Protein AF-A0A412YL16-F1 (afdb_monomer_lite)

Sequence (141 aa):
MNKHFYLKHEIMAFNDPRIQNMLRQEGGKAYGAYWYIMEKLSLLPDMEAELKYLKPFATRNFTYPYMMKIVTNFGLFTVTDSCFSPVQLNTKCVAEPQKAEENTAENSGQNGKKYPDNDVKPGKNAGFSTKNRQTMDKNRD

Radius of gyration: 27.73 Å; chains: 1; bounding box: 56×63×84 Å

Organism: NCBI:txid329854

Secondary structure (DSSP, 8-state):
----------GGGGGSHHHHHHHHHHHHHHHHHHHHHHHHHTTSTTS-EEGGGGGGG--SSS-HHHHHHHHHHSSSEEE-SSEEEEPPP------------------------PPPP---PPPP-----------------

pLDDT: mean 72.67, std 24.43, range [33.59, 98.38]

Foldseek 3Di:
DPPPVDLPDLPCLCVFVLVVVQCVPPNVLLVVLLVVLQNQLVVPPVSKDFLCSCCVVADPSRHSVNSVCSQPPRQQWDDDPGMIHGDDGPSDDPPPPPPPPDDDDDDDDDDDDDDDDPPPDDDDDDDDDDDDDDDDDDDDD

Structure (mmCIF, N/CA/C/O backbone):
data_AF-A0A412YL16-F1
#
_entry.id   AF-A0A412YL16-F1
#
loop_
_atom_site.group_PDB
_atom_site.id
_atom_site.type_symbol
_atom_site.label_atom_id
_atom_site.label_alt_id
_atom_site.label_comp_id
_atom_site.label_asym_id
_atom_site.label_entity_id
_atom_site.label_seq_id
_atom_site.pdbx_PDB_ins_code
_atom_site.Cartn_x
_atom_site.Cartn_y
_atom_site.Cartn_z
_atom_site.occupancy
_atom_site.B_iso_or_equiv
_atom_site.auth_seq_id
_atom_site.auth_comp_id
_atom_site.auth_asym_id
_atom_site.auth_atom_id
_atom_site.pdbx_PDB_model_num
ATOM 1 N N . MET A 1 1 ? -24.329 19.882 -5.717 1.00 47.16 1 MET A N 1
ATOM 2 C CA . MET A 1 1 ? -23.322 19.003 -5.079 1.00 47.16 1 MET A CA 1
ATOM 3 C C . MET A 1 1 ? -21.943 19.487 -5.495 1.00 47.16 1 MET A C 1
ATOM 5 O O . MET A 1 1 ? -21.604 19.347 -6.662 1.00 47.16 1 MET A O 1
ATOM 9 N N . ASN A 1 2 ? -21.173 20.076 -4.579 1.00 46.06 2 ASN A N 1
ATOM 10 C CA . ASN A 1 2 ? -19.783 20.464 -4.838 1.00 46.06 2 ASN A CA 1
ATOM 11 C C . ASN A 1 2 ? -18.907 19.203 -4.852 1.00 46.06 2 ASN A C 1
ATOM 13 O O . ASN A 1 2 ? -18.293 18.856 -3.849 1.00 46.06 2 ASN A O 1
ATOM 17 N N . LYS A 1 3 ? -18.900 18.465 -5.969 1.00 59.69 3 LYS A N 1
ATOM 18 C CA . LYS A 1 3 ? -17.973 17.344 -6.176 1.00 59.69 3 LYS A CA 1
ATOM 19 C C . LYS A 1 3 ? -16.661 17.900 -6.712 1.00 59.69 3 LYS A C 1
ATOM 21 O O . LYS A 1 3 ? -16.393 17.880 -7.907 1.00 59.69 3 LYS A O 1
ATOM 26 N N . HIS A 1 4 ? -15.860 18.446 -5.811 1.00 55.44 4 HIS A N 1
ATOM 27 C CA . HIS A 1 4 ? -14.450 18.658 -6.091 1.00 55.44 4 HIS A CA 1
ATOM 28 C C . HIS A 1 4 ? -13.784 17.275 -6.180 1.00 55.44 4 HIS A C 1
ATOM 30 O O . HIS A 1 4 ? -13.652 16.593 -5.169 1.00 55.44 4 HIS A O 1
ATOM 36 N N . PHE A 1 5 ? -13.402 16.845 -7.388 1.00 59.09 5 PHE A N 1
ATOM 37 C CA . PHE A 1 5 ? -12.702 15.575 -7.660 1.00 59.09 5 PHE A CA 1
ATOM 38 C C . PHE A 1 5 ? -11.199 15.664 -7.350 1.00 59.09 5 PHE A C 1
ATOM 40 O O . PHE A 1 5 ? -10.364 15.158 -8.095 1.00 59.09 5 PHE A O 1
ATOM 47 N N . TYR A 1 6 ? -10.839 16.356 -6.273 1.00 58.28 6 TYR A N 1
ATOM 48 C CA . TYR A 1 6 ? -9.454 16.431 -5.833 1.00 58.28 6 TYR A CA 1
ATOM 49 C C . TYR A 1 6 ? -9.273 15.450 -4.688 1.00 58.28 6 TYR A C 1
ATOM 51 O O . TYR A 1 6 ? -9.961 15.546 -3.670 1.00 58.28 6 TYR A O 1
ATOM 59 N N . LEU A 1 7 ? -8.335 14.516 -4.850 1.00 60.84 7 LEU A N 1
ATOM 60 C CA . LEU A 1 7 ? -7.835 13.748 -3.721 1.00 60.84 7 LEU A CA 1
ATOM 61 C C . LEU A 1 7 ? -7.304 14.766 -2.705 1.00 60.84 7 LEU A C 1
ATOM 63 O O . LEU A 1 7 ? -6.383 15.524 -3.009 1.00 60.84 7 LEU A O 1
ATOM 67 N N . LYS A 1 8 ? -7.916 14.846 -1.521 1.00 62.94 8 LYS A N 1
ATOM 68 C CA . LYS A 1 8 ? -7.454 15.767 -0.482 1.00 62.94 8 LYS A CA 1
ATOM 69 C C . LYS A 1 8 ? -6.070 15.300 -0.029 1.00 62.94 8 LYS A C 1
ATOM 71 O O . LYS A 1 8 ? -5.944 14.315 0.690 1.00 62.94 8 LYS A O 1
ATOM 76 N N . HIS A 1 9 ? -5.031 15.981 -0.504 1.00 64.75 9 HIS A N 1
ATOM 77 C CA . HIS A 1 9 ? -3.651 15.671 -0.162 1.00 64.75 9 HIS A CA 1
ATOM 78 C C . HIS A 1 9 ? -3.277 16.358 1.147 1.00 64.75 9 HIS A C 1
ATOM 80 O O . HIS A 1 9 ? -3.205 17.585 1.221 1.00 64.75 9 HIS A O 1
ATOM 86 N N . GLU A 1 10 ? -2.970 15.575 2.174 1.00 64.56 10 GLU A N 1
ATOM 87 C CA . GLU A 1 10 ? -2.214 16.092 3.306 1.00 64.56 10 GLU A CA 1
ATOM 88 C C . GLU A 1 10 ? -0.753 16.224 2.857 1.00 64.56 10 GLU A C 1
ATOM 90 O O . GLU A 1 10 ? 0.009 15.265 2.917 1.00 64.56 10 GLU A O 1
ATOM 95 N N . ILE A 1 11 ? -0.349 17.408 2.373 1.00 63.62 11 ILE A N 1
ATOM 96 C CA . ILE A 1 11 ? 1.041 17.703 1.948 1.00 63.62 11 ILE A CA 1
ATOM 97 C C . ILE A 1 11 ? 2.050 17.320 3.051 1.00 63.62 11 ILE A C 1
ATOM 99 O O . ILE A 1 11 ? 3.184 16.933 2.782 1.00 63.62 11 ILE A O 1
ATOM 103 N N . MET A 1 12 ? 1.602 17.360 4.306 1.00 69.19 12 MET A N 1
ATOM 104 C CA . MET A 1 12 ? 2.380 17.029 5.495 1.00 69.19 12 MET A CA 1
ATOM 105 C C . MET A 1 12 ? 2.566 15.533 5.754 1.00 69.19 12 MET A C 1
ATOM 107 O O . MET A 1 12 ? 3.402 15.181 6.581 1.00 69.19 12 MET A O 1
ATOM 111 N N . ALA A 1 13 ? 1.857 14.652 5.040 1.00 74.62 13 ALA A N 1
ATOM 112 C CA . ALA A 1 13 ? 2.009 13.200 5.156 1.00 74.62 13 ALA A CA 1
ATOM 113 C C . ALA A 1 13 ? 3.465 12.756 4.971 1.00 74.62 13 ALA A C 1
ATOM 115 O O . ALA A 1 13 ? 3.910 11.799 5.599 1.00 74.62 13 ALA A O 1
ATOM 116 N N . PHE A 1 14 ? 4.231 13.485 4.154 1.00 82.56 14 PHE A N 1
ATOM 117 C CA . PHE A 1 14 ? 5.651 13.226 3.954 1.00 82.56 14 PHE A CA 1
ATOM 118 C C . PHE A 1 14 ? 6.453 13.250 5.264 1.00 82.56 14 PHE A C 1
ATOM 120 O O . PHE A 1 14 ? 7.377 12.459 5.415 1.00 82.56 14 PHE A O 1
ATOM 127 N N . ASN A 1 15 ? 6.091 14.097 6.229 1.00 84.38 15 ASN A N 1
ATOM 128 C CA . ASN A 1 15 ? 6.814 14.220 7.496 1.00 84.38 15 ASN A CA 1
ATOM 129 C C . ASN A 1 15 ? 6.464 13.111 8.501 1.00 84.38 15 ASN A C 1
ATOM 131 O O . ASN A 1 15 ? 7.086 13.036 9.561 1.00 84.38 15 ASN A O 1
ATOM 135 N N . ASP A 1 16 ? 5.494 12.242 8.198 1.00 90.56 16 ASP A N 1
ATOM 136 C CA . ASP A 1 16 ? 5.153 11.134 9.082 1.00 90.56 16 ASP A CA 1
ATOM 137 C C . ASP A 1 16 ? 6.328 10.132 9.156 1.00 90.56 16 ASP A C 1
ATOM 139 O O . ASP A 1 16 ? 6.818 9.671 8.114 1.00 90.56 16 ASP A O 1
ATOM 143 N N . PRO A 1 17 ? 6.782 9.740 10.364 1.00 92.19 17 PRO A N 1
ATOM 144 C CA . PRO A 1 17 ? 7.873 8.780 10.525 1.00 92.19 17 PRO A CA 1
ATOM 145 C C . PRO A 1 17 ? 7.648 7.453 9.790 1.00 92.19 17 PRO A C 1
ATOM 147 O O . PRO A 1 17 ? 8.610 6.827 9.343 1.00 92.19 17 PRO A O 1
ATOM 150 N N . ARG A 1 18 ? 6.391 7.028 9.615 1.00 94.56 18 ARG A N 1
ATOM 151 C CA . ARG A 1 18 ? 6.035 5.805 8.882 1.00 94.56 18 ARG A CA 1
ATOM 152 C C . ARG A 1 18 ? 6.298 5.942 7.388 1.00 94.56 18 ARG A C 1
ATOM 154 O O . ARG A 1 18 ? 6.857 5.029 6.780 1.00 94.56 18 ARG A O 1
ATOM 161 N N . ILE A 1 19 ? 5.966 7.097 6.811 1.00 93.69 19 ILE A N 1
ATOM 162 C CA . ILE A 1 19 ? 6.275 7.414 5.413 1.00 93.69 19 ILE A CA 1
ATOM 163 C C . ILE A 1 19 ? 7.792 7.478 5.224 1.00 93.69 19 ILE A C 1
ATOM 165 O O . ILE A 1 19 ? 8.319 6.839 4.315 1.00 93.69 19 ILE A O 1
ATOM 169 N N . GLN A 1 20 ? 8.518 8.143 6.126 1.00 93.81 20 GLN A N 1
ATOM 170 C CA . GLN A 1 20 ? 9.984 8.192 6.079 1.00 93.81 20 GLN A CA 1
ATOM 171 C C . GLN A 1 20 ? 10.631 6.804 6.203 1.00 93.81 20 GLN A C 1
ATOM 173 O O . GLN A 1 20 ? 11.609 6.506 5.513 1.00 93.81 20 GLN A O 1
ATOM 178 N N . ASN A 1 21 ? 10.080 5.923 7.042 1.00 95.88 21 ASN A N 1
ATOM 179 C CA . ASN A 1 21 ? 10.526 4.536 7.142 1.00 95.88 21 ASN A CA 1
ATOM 180 C C . ASN A 1 21 ? 10.294 3.768 5.829 1.00 95.88 21 ASN A C 1
ATOM 182 O O . ASN A 1 21 ? 11.204 3.105 5.335 1.00 95.88 21 ASN A O 1
ATOM 186 N N . MET A 1 22 ? 9.113 3.911 5.221 1.00 97.06 22 MET A N 1
ATOM 187 C CA . MET A 1 22 ? 8.798 3.296 3.929 1.00 97.06 22 MET A CA 1
ATOM 188 C C . MET A 1 22 ? 9.741 3.771 2.817 1.00 97.06 22 MET A C 1
ATOM 190 O O . MET A 1 22 ? 10.266 2.948 2.067 1.00 97.06 22 MET A O 1
ATOM 194 N N . LEU A 1 23 ? 10.009 5.077 2.731 1.00 96.12 23 LEU A N 1
ATOM 195 C CA . LEU A 1 23 ? 10.952 5.630 1.755 1.00 96.12 23 LEU A CA 1
ATOM 196 C C . LEU A 1 23 ? 12.368 5.087 1.953 1.00 96.12 23 LEU A C 1
ATOM 198 O O . LEU A 1 23 ? 13.050 4.797 0.975 1.00 96.12 23 LEU A O 1
ATOM 202 N N . ARG A 1 24 ? 12.816 4.928 3.201 1.00 96.69 24 ARG A N 1
ATOM 203 C CA . ARG A 1 24 ? 14.152 4.402 3.503 1.00 96.69 24 ARG A CA 1
ATOM 204 C C . ARG A 1 24 ? 14.321 2.948 3.064 1.00 96.69 24 ARG A C 1
ATOM 206 O O . ARG A 1 24 ? 15.396 2.586 2.601 1.00 96.69 24 ARG A O 1
ATOM 213 N N . GLN A 1 25 ? 13.284 2.128 3.228 1.00 97.38 25 GLN A N 1
ATOM 214 C CA . GLN A 1 25 ? 13.348 0.697 2.919 1.00 97.38 25 GLN A CA 1
ATOM 215 C C . GLN A 1 25 ? 13.080 0.394 1.442 1.00 97.38 25 GLN A C 1
ATOM 217 O O . GLN A 1 25 ? 13.733 -0.462 0.856 1.00 97.38 25 GLN A O 1
ATOM 222 N N . GLU A 1 26 ? 12.128 1.095 0.827 1.00 96.62 26 GLU A N 1
ATOM 223 C CA . GLU A 1 26 ? 11.589 0.730 -0.489 1.00 96.62 26 GLU A CA 1
ATOM 224 C C . GLU A 1 26 ? 11.679 1.865 -1.528 1.00 96.62 26 GLU A C 1
ATOM 226 O O . GLU A 1 26 ? 11.301 1.693 -2.691 1.00 96.62 26 GLU A O 1
ATOM 231 N N . GLY A 1 27 ? 12.182 3.035 -1.127 1.00 95.50 27 GLY A N 1
ATOM 232 C CA . GLY A 1 27 ? 12.426 4.175 -2.005 1.00 95.50 27 GLY A CA 1
ATOM 233 C C . GLY A 1 27 ? 11.164 4.879 -2.509 1.00 95.50 27 GLY A C 1
ATOM 234 O O . GLY A 1 27 ? 10.038 4.655 -2.058 1.00 95.50 27 GLY A O 1
ATOM 235 N N . GLY A 1 28 ? 11.350 5.742 -3.514 1.00 95.00 28 GLY A N 1
ATOM 236 C CA . GLY A 1 28 ? 10.263 6.519 -4.122 1.00 95.00 28 GLY A CA 1
ATOM 237 C C . GLY A 1 28 ? 9.179 5.664 -4.791 1.00 95.00 28 GLY A C 1
ATOM 238 O O . GLY A 1 28 ? 8.032 6.095 -4.894 1.00 95.00 28 GLY A O 1
ATOM 239 N N . LYS A 1 29 ? 9.501 4.422 -5.181 1.00 96.06 29 LYS A N 1
ATOM 240 C CA . LYS A 1 29 ? 8.520 3.469 -5.718 1.00 96.06 29 LYS A CA 1
ATOM 241 C C . LYS A 1 29 ? 7.416 3.168 -4.702 1.00 96.06 29 LYS A C 1
ATOM 243 O O . LYS A 1 29 ? 6.249 3.103 -5.081 1.00 96.06 29 LYS A O 1
ATOM 248 N N . ALA A 1 30 ? 7.773 3.018 -3.430 1.00 96.44 30 ALA A N 1
ATOM 249 C CA . ALA A 1 30 ? 6.808 2.754 -2.374 1.00 96.44 30 ALA A CA 1
ATOM 250 C C . ALA A 1 30 ? 5.942 3.970 -2.066 1.00 96.44 30 ALA A C 1
ATOM 252 O O . ALA A 1 30 ? 4.745 3.824 -1.848 1.00 96.44 30 ALA A O 1
ATOM 253 N N . TYR A 1 31 ? 6.516 5.172 -2.149 1.00 94.81 31 TYR A N 1
ATOM 254 C CA . TYR A 1 31 ? 5.741 6.407 -2.054 1.00 94.81 31 TYR A CA 1
ATOM 255 C C . TYR A 1 31 ? 4.694 6.501 -3.168 1.00 94.81 31 TYR A C 1
ATOM 257 O O . TYR A 1 31 ? 3.524 6.758 -2.901 1.00 94.81 31 TYR A O 1
ATOM 265 N N . GLY A 1 32 ? 5.091 6.201 -4.409 1.00 95.12 32 GLY A N 1
ATOM 266 C CA . GLY A 1 32 ? 4.158 6.110 -5.531 1.00 95.12 32 GLY A CA 1
ATOM 267 C C . GLY A 1 32 ? 3.080 5.044 -5.320 1.00 95.12 32 GLY A C 1
ATOM 268 O O . GLY A 1 32 ? 1.912 5.302 -5.589 1.00 95.12 32 GLY A O 1
ATOM 269 N N . ALA A 1 33 ? 3.444 3.872 -4.794 1.00 97.00 33 ALA A N 1
ATOM 270 C CA . ALA A 1 33 ? 2.492 2.800 -4.507 1.00 97.00 33 ALA A CA 1
ATOM 271 C C . ALA A 1 33 ? 1.498 3.174 -3.395 1.00 97.00 33 ALA A C 1
ATOM 273 O O . ALA A 1 33 ? 0.307 2.915 -3.543 1.00 97.00 33 ALA A O 1
ATOM 274 N N . TYR A 1 34 ? 1.957 3.825 -2.323 1.00 95.62 34 TYR A N 1
ATOM 275 C CA . TYR A 1 34 ? 1.093 4.363 -1.271 1.00 95.62 34 TYR A CA 1
ATOM 276 C C . TYR A 1 34 ? 0.047 5.320 -1.853 1.00 95.62 34 TYR A C 1
ATOM 278 O O . TYR A 1 34 ? -1.150 5.123 -1.647 1.00 95.62 34 TYR A O 1
ATOM 286 N N . TRP A 1 35 ? 0.475 6.300 -2.656 1.00 93.44 35 TRP A N 1
ATOM 287 C CA . TRP A 1 35 ? -0.451 7.241 -3.292 1.00 93.44 35 TRP A CA 1
ATOM 288 C C . TRP A 1 35 ? -1.395 6.576 -4.283 1.00 93.44 35 TRP A C 1
ATOM 290 O O . TRP A 1 35 ? -2.569 6.929 -4.340 1.00 93.44 35 TRP A O 1
ATOM 300 N N . TYR A 1 36 ? -0.907 5.590 -5.028 1.00 95.50 36 TYR A N 1
ATOM 301 C CA . TYR A 1 36 ? -1.736 4.820 -5.942 1.00 95.50 36 TYR A CA 1
ATOM 302 C C . TYR A 1 36 ? -2.851 4.066 -5.202 1.00 95.50 36 TYR A C 1
ATOM 304 O O . TYR A 1 36 ? -3.996 4.075 -5.643 1.00 95.50 36 TYR A O 1
ATOM 312 N N . ILE A 1 37 ? -2.553 3.469 -4.044 1.00 96.25 37 ILE A N 1
ATOM 313 C CA . ILE A 1 37 ? -3.555 2.805 -3.197 1.00 96.25 37 ILE A CA 1
ATOM 314 C C . ILE A 1 37 ? -4.556 3.828 -2.642 1.00 96.25 37 ILE A C 1
ATOM 316 O O . ILE A 1 37 ? -5.764 3.610 -2.743 1.00 96.25 37 ILE A O 1
ATOM 320 N N . MET A 1 38 ? -4.072 4.963 -2.124 1.00 93.75 38 MET A N 1
ATOM 321 C CA . MET A 1 38 ? -4.919 6.064 -1.642 1.00 93.75 38 MET A CA 1
ATOM 322 C C . MET A 1 38 ? -5.882 6.565 -2.724 1.00 93.75 38 MET A C 1
ATOM 324 O O . MET A 1 38 ? -7.062 6.782 -2.452 1.00 93.75 38 MET A O 1
ATOM 328 N N . GLU A 1 39 ? -5.405 6.693 -3.963 1.00 93.00 39 GLU A N 1
ATOM 329 C CA . GLU A 1 39 ? -6.233 7.055 -5.112 1.00 93.00 39 GLU A CA 1
ATOM 330 C C . GLU A 1 39 ? -7.359 6.035 -5.327 1.00 93.00 39 GLU A C 1
ATOM 332 O O . GLU A 1 39 ? -8.516 6.428 -5.468 1.00 93.00 39 GLU A O 1
ATOM 337 N N . LYS A 1 40 ? -7.073 4.725 -5.291 1.00 94.31 40 LYS A N 1
ATOM 338 C CA . LYS A 1 40 ? -8.111 3.696 -5.497 1.00 94.31 40 LYS A CA 1
ATOM 339 C C . LYS A 1 40 ? -9.130 3.629 -4.366 1.00 94.31 40 LYS A C 1
ATOM 341 O O . LYS A 1 40 ? -10.296 3.349 -4.642 1.00 94.31 40 LYS A O 1
ATOM 346 N N . LEU A 1 41 ? -8.718 3.894 -3.127 1.00 93.62 41 LEU A N 1
ATOM 347 C CA . LEU A 1 41 ? -9.631 3.977 -1.984 1.00 93.62 41 LEU A CA 1
ATOM 348 C C . LEU A 1 41 ? -10.515 5.222 -2.038 1.00 93.62 41 LEU A C 1
ATOM 350 O O . LEU A 1 41 ? -11.667 5.157 -1.633 1.00 93.62 41 LEU A O 1
ATOM 354 N N . SER A 1 42 ? -10.028 6.332 -2.595 1.00 90.69 42 SER A N 1
ATOM 355 C CA . SER A 1 42 ? -10.831 7.557 -2.734 1.00 90.69 42 SER A CA 1
ATOM 356 C C . SER A 1 42 ? -12.023 7.439 -3.685 1.00 90.69 42 SER A C 1
ATOM 358 O O . SER A 1 42 ? -12.903 8.297 -3.688 1.00 90.69 42 SER A O 1
ATOM 360 N N . LEU A 1 43 ? -12.056 6.373 -4.491 1.00 90.50 43 LEU A N 1
ATOM 361 C CA . LEU A 1 43 ? -13.202 6.027 -5.330 1.00 90.50 43 LEU A CA 1
ATOM 362 C C . LEU A 1 43 ? -14.357 5.425 -4.514 1.00 90.50 43 LEU A C 1
ATOM 364 O O . LEU A 1 43 ? -15.474 5.330 -5.021 1.00 90.50 43 LEU A O 1
ATOM 368 N N . LEU A 1 44 ? -14.086 5.001 -3.278 1.00 91.19 44 LEU A N 1
ATOM 369 C CA . LEU A 1 44 ? -15.044 4.388 -2.369 1.00 91.19 44 LEU A CA 1
ATOM 370 C C . LEU A 1 44 ? -15.582 5.435 -1.384 1.00 91.19 44 LEU A C 1
ATOM 372 O O . LEU A 1 44 ? -14.831 6.318 -0.966 1.00 91.19 44 LEU A O 1
ATOM 376 N N . PRO A 1 45 ? -16.863 5.337 -0.987 1.00 86.94 45 PRO A N 1
ATOM 377 C CA . PRO A 1 45 ? -17.483 6.311 -0.089 1.00 86.94 45 PRO A CA 1
ATOM 378 C C . PRO A 1 45 ? -16.803 6.370 1.285 1.00 86.94 45 PRO A C 1
ATOM 380 O O . PRO A 1 45 ? -16.622 7.461 1.819 1.00 86.94 45 PRO A O 1
ATOM 383 N N . ASP A 1 46 ? -16.369 5.221 1.808 1.00 88.00 46 ASP A N 1
ATOM 384 C CA . ASP A 1 46 ? -15.844 5.092 3.174 1.00 88.00 46 ASP A CA 1
ATOM 385 C C . ASP A 1 46 ? -14.308 5.014 3.230 1.00 88.00 46 ASP A C 1
ATOM 387 O O . ASP A 1 46 ? -13.728 4.844 4.298 1.00 88.00 46 ASP A O 1
ATOM 391 N N . MET A 1 47 ? -13.629 5.123 2.078 1.00 91.00 47 MET A N 1
ATOM 392 C CA . MET A 1 47 ? -12.174 4.927 1.950 1.00 91.00 47 MET A CA 1
ATOM 393 C C . MET A 1 47 ? -11.661 3.606 2.562 1.00 91.00 47 MET A C 1
ATOM 395 O O . MET A 1 47 ? -10.502 3.504 2.963 1.00 91.00 47 MET A O 1
ATOM 399 N N . GLU A 1 48 ? -12.508 2.581 2.597 1.00 94.81 48 GLU A N 1
ATOM 400 C CA . GLU A 1 48 ? -12.213 1.245 3.111 1.00 94.81 48 GLU A CA 1
ATOM 401 C C . GLU A 1 48 ? -12.499 0.202 2.030 1.00 94.81 48 GLU A C 1
ATOM 403 O O . GLU A 1 48 ? -13.462 0.331 1.273 1.00 94.81 48 GLU A O 1
ATOM 408 N N . ALA A 1 49 ? -11.669 -0.837 1.946 1.00 96.38 49 ALA A N 1
ATOM 409 C CA . ALA A 1 49 ? -11.873 -1.923 0.997 1.00 96.38 49 ALA A CA 1
ATOM 410 C C . ALA A 1 49 ? -11.383 -3.269 1.528 1.00 96.38 49 ALA A C 1
ATOM 412 O O . ALA A 1 49 ? -10.486 -3.330 2.364 1.00 96.38 49 ALA A O 1
ATOM 413 N N . GLU A 1 50 ? -11.895 -4.366 0.966 1.00 96.81 50 GLU A N 1
ATOM 414 C CA . GLU A 1 50 ? -11.285 -5.684 1.156 1.00 96.81 50 GLU A CA 1
ATOM 415 C C . GLU A 1 50 ? -9.869 -5.736 0.558 1.00 96.81 50 GLU A C 1
ATOM 417 O O . GLU A 1 50 ? -9.622 -5.159 -0.500 1.00 96.81 50 GLU A O 1
ATOM 422 N N . LEU A 1 51 ? -8.956 -6.531 1.122 1.00 95.12 51 LEU A N 1
ATOM 423 C CA . LEU A 1 51 ? -7.592 -6.692 0.585 1.00 95.12 51 LEU A CA 1
ATOM 424 C C . LEU A 1 51 ? -7.588 -7.084 -0.906 1.00 95.12 51 LEU A C 1
ATOM 426 O O . LEU A 1 51 ? -6.794 -6.581 -1.702 1.00 95.12 51 LEU A O 1
ATOM 430 N N . LYS A 1 52 ? -8.538 -7.936 -1.322 1.00 96.25 52 LYS A N 1
ATOM 431 C CA . LYS A 1 52 ? -8.678 -8.390 -2.716 1.00 96.25 52 LYS A CA 1
ATOM 432 C C . LYS A 1 52 ? -9.064 -7.271 -3.693 1.00 96.25 52 LYS A C 1
ATOM 434 O O . LYS A 1 52 ? -8.864 -7.452 -4.894 1.00 96.25 52 LYS A O 1
ATOM 439 N N . TYR A 1 53 ? -9.572 -6.136 -3.203 1.00 97.50 53 TYR A N 1
ATOM 440 C CA . TYR A 1 53 ? -9.945 -4.972 -4.013 1.00 97.50 53 TYR A CA 1
ATOM 441 C C . TYR A 1 53 ? -8.778 -4.459 -4.856 1.00 97.50 53 TYR A C 1
ATOM 443 O O . TYR A 1 53 ? -8.985 -3.988 -5.967 1.00 97.50 53 TYR A O 1
ATOM 451 N N . LEU A 1 54 ? -7.539 -4.611 -4.379 1.00 97.06 54 LEU A N 1
ATOM 452 C CA . LEU A 1 54 ? -6.356 -4.156 -5.108 1.00 97.06 54 LEU A CA 1
ATOM 453 C C . LEU A 1 54 ? -5.952 -5.066 -6.279 1.00 97.06 54 LEU A C 1
ATOM 455 O O . LEU A 1 54 ? -5.153 -4.650 -7.118 1.00 97.06 54 LEU A O 1
ATOM 459 N N . LYS A 1 55 ? -6.486 -6.294 -6.379 1.00 97.38 55 LYS A N 1
ATOM 460 C CA . LYS A 1 55 ? -6.087 -7.260 -7.421 1.00 97.38 55 LYS A CA 1
ATOM 461 C C . LYS A 1 55 ? -6.281 -6.737 -8.850 1.00 97.38 55 LYS A C 1
ATOM 463 O O . LYS A 1 55 ? -5.328 -6.844 -9.622 1.00 97.38 55 LYS A O 1
ATOM 468 N N . PRO A 1 56 ? -7.436 -6.151 -9.225 1.00 97.88 56 PRO A N 1
ATOM 469 C CA . PRO A 1 56 ? -7.653 -5.653 -10.584 1.00 97.88 56 PRO A CA 1
ATOM 470 C C . PRO A 1 56 ? -6.778 -4.442 -10.932 1.00 97.88 56 PRO A C 1
ATOM 472 O O . PRO A 1 56 ? -6.590 -4.141 -12.105 1.00 97.88 56 PRO A O 1
ATOM 475 N N . PHE A 1 57 ? -6.226 -3.753 -9.929 1.00 96.75 57 PHE A N 1
ATOM 476 C CA . PHE A 1 57 ? -5.394 -2.561 -10.110 1.00 96.75 57 PHE A CA 1
ATOM 477 C C . PHE A 1 57 ? -3.898 -2.870 -10.209 1.00 96.75 57 PHE A C 1
ATOM 479 O O . PHE A 1 57 ? -3.091 -1.940 -10.287 1.00 96.75 57 PHE A O 1
ATOM 486 N N . ALA A 1 58 ? -3.514 -4.148 -10.190 1.00 97.44 58 ALA A N 1
ATOM 487 C CA . ALA A 1 58 ? -2.125 -4.553 -10.311 1.00 97.44 58 ALA A CA 1
ATOM 488 C C . ALA A 1 58 ? -1.542 -4.150 -11.675 1.00 97.44 58 ALA A C 1
ATOM 490 O O . ALA A 1 58 ? -2.106 -4.433 -12.729 1.00 97.44 58 ALA A O 1
ATOM 491 N N . THR A 1 59 ? -0.371 -3.521 -11.650 1.00 95.81 59 THR A N 1
ATOM 492 C CA . THR A 1 59 ? 0.386 -3.126 -12.845 1.00 95.81 59 THR A CA 1
ATOM 493 C C . THR A 1 59 ? 1.782 -3.744 -12.825 1.00 95.81 59 THR A C 1
ATOM 495 O O . THR A 1 59 ? 2.200 -4.346 -11.833 1.00 95.81 59 THR A O 1
ATOM 498 N N . ARG A 1 60 ? 2.554 -3.552 -13.904 1.00 93.94 60 ARG A N 1
ATOM 499 C CA . ARG A 1 60 ? 3.962 -3.981 -13.975 1.00 93.94 60 ARG A CA 1
ATOM 500 C C . ARG A 1 60 ? 4.805 -3.428 -12.818 1.00 93.94 60 ARG A C 1
ATOM 502 O O . ARG A 1 60 ? 5.676 -4.126 -12.310 1.00 93.94 60 ARG A O 1
ATOM 509 N N . ASN A 1 61 ? 4.550 -2.184 -12.408 1.00 91.25 61 ASN A N 1
ATOM 510 C CA . ASN A 1 61 ? 5.325 -1.514 -11.363 1.00 91.25 61 ASN A CA 1
ATOM 511 C C . ASN A 1 61 ? 4.708 -1.705 -9.973 1.00 91.25 61 ASN A C 1
ATOM 513 O O . ASN A 1 61 ? 5.449 -1.857 -9.000 1.00 91.25 61 ASN A O 1
ATOM 517 N N . PHE A 1 62 ? 3.379 -1.753 -9.883 1.00 96.31 62 PHE A N 1
ATOM 518 C CA . PHE A 1 62 ? 2.630 -1.955 -8.643 1.00 96.31 62 PHE A CA 1
ATOM 519 C C . PHE A 1 62 ? 1.896 -3.290 -8.702 1.00 96.31 62 PHE A C 1
ATOM 521 O O . PHE A 1 62 ? 0.701 -3.356 -8.980 1.00 96.31 62 PHE A O 1
ATOM 528 N N . THR A 1 63 ? 2.636 -4.376 -8.486 1.00 98.25 63 THR A N 1
ATOM 529 C CA . THR A 1 63 ? 2.051 -5.719 -8.445 1.00 98.25 63 THR A CA 1
ATOM 530 C C . THR A 1 63 ? 1.161 -5.867 -7.211 1.00 98.25 63 THR A C 1
ATOM 532 O O . THR A 1 63 ? 1.378 -5.196 -6.202 1.00 98.25 63 THR A O 1
ATOM 535 N N . TYR A 1 64 ? 0.176 -6.769 -7.255 1.00 98.19 64 TYR A N 1
ATOM 536 C CA . TYR A 1 64 ? -0.686 -7.026 -6.096 1.00 98.19 64 TYR A CA 1
ATOM 537 C C . TYR A 1 64 ? 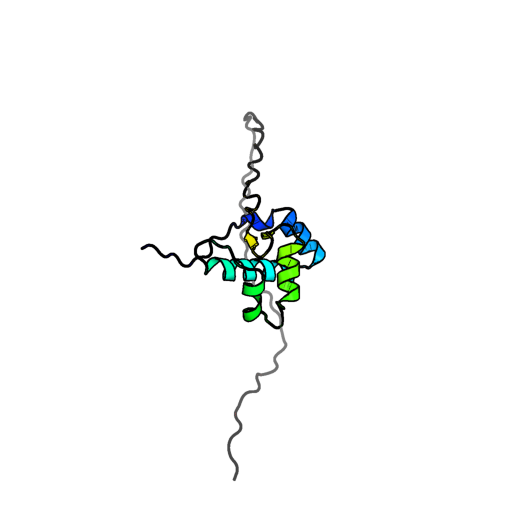0.109 -7.392 -4.824 1.00 98.19 64 TYR A C 1
ATOM 539 O O . TYR A 1 64 ? -0.114 -6.746 -3.801 1.00 98.19 64 TYR A O 1
ATOM 547 N N . PRO A 1 65 ? 1.100 -8.310 -4.863 1.00 98.19 65 PRO A N 1
ATOM 548 C CA . PRO A 1 65 ? 1.938 -8.584 -3.693 1.00 98.19 65 PRO A CA 1
ATOM 549 C C . PRO A 1 65 ? 2.703 -7.354 -3.192 1.00 98.19 65 PRO A C 1
ATOM 551 O O . PRO A 1 65 ? 2.876 -7.183 -1.989 1.00 98.19 65 PRO A O 1
ATOM 554 N N . TYR A 1 66 ? 3.146 -6.478 -4.100 1.00 98.38 66 TYR A N 1
ATOM 555 C CA . TYR A 1 66 ? 3.856 -5.264 -3.712 1.00 98.38 66 TYR A CA 1
ATOM 556 C C . TYR A 1 66 ? 2.929 -4.250 -3.040 1.00 98.38 66 TYR A C 1
ATOM 558 O O . TYR A 1 66 ? 3.275 -3.718 -1.993 1.00 98.38 66 TYR A O 1
ATOM 566 N N . MET A 1 67 ? 1.731 -4.022 -3.584 1.00 98.12 67 MET A N 1
ATOM 567 C CA . MET A 1 67 ? 0.734 -3.167 -2.933 1.00 98.12 67 MET A CA 1
ATOM 568 C C . MET A 1 67 ? 0.340 -3.716 -1.560 1.00 98.12 67 MET A C 1
ATOM 570 O O . MET A 1 67 ? 0.291 -2.959 -0.597 1.00 98.12 67 MET A O 1
ATOM 574 N N . MET A 1 68 ? 0.163 -5.035 -1.442 1.00 97.50 68 MET A N 1
ATOM 575 C CA . MET A 1 68 ? -0.100 -5.690 -0.160 1.00 97.50 68 MET A CA 1
ATOM 576 C C . MET A 1 68 ? 1.016 -5.449 0.857 1.00 97.50 68 MET A C 1
ATOM 578 O O . MET A 1 68 ? 0.724 -5.099 1.994 1.00 97.50 68 MET A O 1
ATOM 582 N N . LYS A 1 69 ? 2.284 -5.535 0.438 1.00 97.75 69 LYS A N 1
ATOM 583 C CA . LYS A 1 69 ? 3.432 -5.192 1.288 1.00 97.75 69 LYS A CA 1
ATOM 584 C C . LYS A 1 69 ? 3.346 -3.756 1.817 1.00 97.75 69 LYS A C 1
ATOM 586 O O . LYS A 1 69 ? 3.646 -3.526 2.985 1.00 97.75 69 LYS A O 1
ATOM 591 N N . ILE A 1 70 ? 2.939 -2.796 0.979 1.00 97.94 70 ILE A N 1
ATOM 592 C CA . ILE A 1 70 ? 2.754 -1.400 1.407 1.00 97.94 70 ILE A CA 1
ATOM 593 C C . ILE A 1 70 ? 1.626 -1.282 2.439 1.00 97.94 70 ILE A C 1
ATOM 595 O O . ILE A 1 70 ? 1.803 -0.605 3.452 1.00 97.94 70 ILE A O 1
ATOM 599 N N . VAL A 1 71 ? 0.502 -1.968 2.206 1.00 97.69 71 VAL A N 1
ATOM 600 C CA . VAL A 1 71 ? -0.660 -1.969 3.108 1.00 97.69 71 VAL A CA 1
ATOM 601 C C . VAL A 1 71 ? -0.296 -2.507 4.493 1.00 97.69 71 VAL A C 1
ATOM 603 O O . VAL A 1 71 ? -0.668 -1.905 5.496 1.00 97.69 71 VAL A O 1
ATOM 606 N N . THR A 1 72 ? 0.463 -3.602 4.565 1.00 96.62 72 THR A N 1
ATOM 607 C CA . THR A 1 72 ? 0.657 -4.339 5.822 1.00 96.62 72 THR A CA 1
ATOM 608 C C . THR A 1 72 ? 1.894 -3.928 6.617 1.00 96.62 72 THR A C 1
ATOM 610 O O . THR A 1 72 ? 1.876 -4.009 7.841 1.00 96.62 72 THR A O 1
ATOM 613 N N . ASN A 1 73 ? 2.985 -3.499 5.970 1.00 97.38 73 ASN A N 1
ATOM 614 C CA . ASN A 1 73 ? 4.294 -3.480 6.645 1.00 97.38 73 ASN A CA 1
ATOM 615 C C . ASN A 1 73 ? 4.702 -2.123 7.231 1.00 97.38 73 ASN A C 1
ATOM 617 O O . ASN A 1 73 ? 5.630 -2.068 8.035 1.00 97.38 73 ASN A O 1
ATOM 621 N N . PHE A 1 74 ? 4.050 -1.029 6.833 1.00 96.25 74 PHE A N 1
ATOM 622 C CA . PHE A 1 74 ? 4.498 0.326 7.188 1.00 96.25 74 PHE A CA 1
ATOM 623 C C . PHE A 1 74 ? 3.565 1.058 8.157 1.00 96.25 74 PHE A C 1
ATOM 625 O O . PHE A 1 74 ? 3.840 2.200 8.515 1.00 96.25 74 PHE A O 1
ATOM 632 N N . GLY A 1 75 ? 2.468 0.429 8.593 1.00 94.94 75 GLY A N 1
ATOM 633 C CA . GLY A 1 75 ? 1.505 1.044 9.517 1.00 94.94 75 GLY A CA 1
ATOM 634 C C . GLY A 1 75 ? 0.787 2.269 8.937 1.00 94.94 75 GLY A C 1
ATOM 635 O O . GLY A 1 75 ? 0.348 3.147 9.683 1.00 94.94 75 GLY A O 1
ATOM 636 N N . LEU A 1 76 ? 0.723 2.357 7.605 1.00 95.00 76 LEU A N 1
ATOM 637 C CA . LEU A 1 76 ? 0.050 3.429 6.863 1.00 95.00 76 LEU A CA 1
ATOM 638 C C . LEU A 1 76 ? -1.455 3.172 6.715 1.00 95.00 76 LEU A C 1
ATOM 640 O O . LEU A 1 76 ? -2.220 4.103 6.479 1.00 95.00 76 LEU A O 1
ATOM 644 N N . PHE A 1 77 ? -1.869 1.917 6.879 1.00 95.81 77 PHE A N 1
ATOM 645 C CA . PHE A 1 77 ? -3.251 1.470 6.805 1.00 95.81 77 PHE A CA 1
ATOM 646 C C . PHE A 1 77 ? -3.591 0.670 8.060 1.00 95.81 77 PHE A C 1
ATOM 648 O O . PHE A 1 77 ? -2.752 -0.070 8.580 1.00 95.81 77 PHE A O 1
ATOM 655 N N . THR A 1 78 ? -4.819 0.825 8.540 1.00 95.88 78 THR A N 1
ATOM 656 C CA . THR A 1 78 ? -5.408 -0.105 9.498 1.00 95.88 78 THR A CA 1
ATOM 657 C C . THR A 1 78 ? -5.835 -1.323 8.704 1.00 95.88 78 THR A C 1
ATOM 659 O O . THR A 1 78 ? -6.548 -1.177 7.716 1.00 95.88 78 THR A O 1
ATOM 662 N N . VAL A 1 79 ? -5.394 -2.509 9.113 1.00 96.19 79 VAL A N 1
ATOM 663 C CA . VAL A 1 79 ? -5.781 -3.775 8.485 1.00 96.19 79 VAL A CA 1
ATOM 664 C C . VAL A 1 79 ? -6.561 -4.582 9.515 1.00 96.19 79 VAL A C 1
ATOM 666 O O . VAL A 1 79 ? -6.041 -4.875 10.591 1.00 96.19 79 VAL A O 1
ATOM 669 N N . THR A 1 80 ? -7.812 -4.896 9.196 1.00 91.50 80 THR A N 1
ATOM 670 C CA . THR A 1 80 ? -8.662 -5.842 9.931 1.00 91.50 80 THR A CA 1
ATOM 671 C C . THR A 1 80 ? -8.664 -7.190 9.205 1.00 91.50 80 THR A C 1
ATOM 673 O O . THR A 1 80 ? -7.952 -7.356 8.214 1.00 91.50 80 THR A O 1
ATOM 676 N N . ASP A 1 81 ? -9.449 -8.164 9.678 1.00 83.75 81 ASP A N 1
ATOM 677 C CA . ASP A 1 81 ? -9.436 -9.547 9.173 1.00 83.75 81 ASP A CA 1
ATOM 678 C C . ASP A 1 81 ? -9.464 -9.656 7.638 1.00 83.75 81 ASP A C 1
ATOM 680 O O . ASP A 1 81 ? -8.727 -10.455 7.057 1.00 83.75 81 ASP A O 1
ATOM 684 N N . SER A 1 82 ? -10.268 -8.833 6.957 1.00 90.25 82 SER A N 1
ATOM 685 C CA . SER A 1 82 ? -10.351 -8.833 5.489 1.00 90.25 82 SER A CA 1
ATOM 686 C C . SER A 1 82 ? -10.251 -7.462 4.834 1.00 90.25 82 SER A C 1
ATOM 688 O O . SER A 1 82 ? -10.127 -7.406 3.607 1.00 90.25 82 SER A O 1
ATOM 690 N N . CYS A 1 83 ? -10.317 -6.377 5.605 1.00 95.62 83 CYS A N 1
ATOM 691 C CA . CYS A 1 83 ? -10.441 -5.020 5.084 1.00 95.62 83 CYS A CA 1
ATOM 692 C C . CYS A 1 83 ? -9.285 -4.128 5.521 1.00 95.62 83 CYS A C 1
ATOM 694 O O . CYS A 1 83 ? -8.563 -4.419 6.474 1.00 95.62 83 CYS A O 1
ATOM 696 N N . PHE A 1 84 ? -9.100 -3.030 4.798 1.00 97.62 84 PHE A N 1
ATOM 697 C CA . PHE A 1 84 ? -8.119 -2.020 5.138 1.00 97.62 84 PHE A CA 1
ATOM 698 C C . PHE A 1 84 ? -8.607 -0.612 4.804 1.00 97.62 84 PHE A C 1
ATOM 700 O O . PHE A 1 84 ? -9.330 -0.401 3.828 1.00 97.62 84 PHE A O 1
ATOM 707 N N . SER A 1 85 ? -8.170 0.349 5.612 1.00 95.94 85 SER A N 1
ATOM 708 C CA . SER A 1 85 ? -8.483 1.774 5.483 1.00 95.94 85 SER A CA 1
ATOM 709 C C . SER A 1 85 ? -7.255 2.619 5.843 1.00 95.94 85 SER A C 1
ATOM 711 O O . SER A 1 85 ? -6.364 2.146 6.558 1.00 95.94 85 SER A O 1
ATOM 713 N N . PRO A 1 86 ? -7.120 3.845 5.311 1.00 93.81 86 PRO A N 1
ATOM 714 C CA . PRO A 1 86 ? -5.951 4.672 5.574 1.00 93.81 86 PRO A CA 1
ATOM 715 C C . PRO A 1 86 ? -5.929 5.143 7.027 1.00 93.81 86 PRO A C 1
ATOM 717 O O . PRO A 1 86 ? -6.952 5.533 7.588 1.00 93.81 86 PRO A O 1
ATOM 720 N N . VAL A 1 87 ? -4.743 5.153 7.634 1.00 91.00 87 VAL A N 1
ATOM 721 C CA . VAL A 1 87 ? -4.557 5.760 8.955 1.00 91.00 87 VAL A CA 1
ATOM 722 C C . VAL A 1 87 ? -4.368 7.258 8.785 1.00 91.00 87 VAL A C 1
ATOM 724 O O . VAL A 1 87 ? -3.664 7.703 7.878 1.00 91.00 87 VAL A O 1
ATOM 727 N N . GLN A 1 88 ? -4.925 8.047 9.703 1.00 85.19 88 GLN A N 1
ATOM 728 C CA . GLN A 1 88 ? -4.594 9.462 9.762 1.00 85.19 88 GLN A CA 1
ATOM 729 C C . GLN A 1 88 ? -3.103 9.634 10.081 1.00 85.19 88 GLN A C 1
ATOM 731 O O . GLN A 1 88 ? -2.587 9.153 11.098 1.00 85.19 88 GLN A O 1
ATOM 736 N N . LEU A 1 89 ? -2.385 10.279 9.166 1.00 82.69 89 LEU A N 1
ATOM 737 C CA . LEU A 1 89 ? -0.969 10.562 9.341 1.00 82.69 89 LEU A CA 1
ATOM 738 C C . LEU A 1 89 ? -0.793 11.796 10.230 1.00 82.69 89 LEU A C 1
ATOM 740 O O . LEU A 1 89 ? -1.720 12.587 10.407 1.00 82.69 89 LEU A O 1
ATOM 744 N N . ASN A 1 90 ? 0.379 11.938 10.851 1.00 68.62 90 ASN A N 1
ATOM 745 C CA . ASN A 1 90 ? 0.669 13.083 11.710 1.00 68.62 90 ASN A CA 1
ATOM 746 C C . ASN A 1 90 ? 0.624 14.384 10.889 1.00 68.62 90 ASN A C 1
ATOM 748 O O . ASN A 1 90 ? 1.615 14.808 10.306 1.00 68.62 90 ASN A O 1
ATOM 752 N N . THR A 1 91 ? -0.528 15.052 10.903 1.00 56.00 91 THR A N 1
ATOM 753 C CA . THR A 1 91 ? -0.765 16.391 10.339 1.00 56.00 91 THR A CA 1
ATOM 754 C C . THR A 1 91 ? -0.282 17.512 11.245 1.00 56.00 91 THR A C 1
ATOM 756 O O . THR A 1 91 ? -0.531 18.683 10.964 1.00 56.00 91 THR A O 1
ATOM 759 N N . LYS A 1 92 ? 0.396 17.185 12.353 1.00 48.78 92 LYS A N 1
ATOM 760 C CA . LYS A 1 92 ? 0.926 18.192 13.263 1.00 48.78 92 LYS A CA 1
ATOM 761 C C . LYS A 1 92 ? 2.005 18.964 12.513 1.00 48.78 92 LYS A C 1
ATOM 763 O O . LYS A 1 92 ? 3.155 18.535 12.443 1.00 48.78 92 LYS A O 1
ATOM 768 N N . CYS A 1 93 ? 1.628 20.121 11.970 1.00 45.28 93 CYS A N 1
ATOM 769 C CA . CYS A 1 93 ? 2.532 21.251 11.892 1.00 45.28 93 CYS A CA 1
ATOM 770 C C . CYS A 1 93 ? 3.251 21.281 13.229 1.00 45.28 93 CYS A C 1
ATOM 772 O O . CYS A 1 93 ? 2.619 21.456 14.272 1.00 45.28 93 CYS A O 1
ATOM 774 N N . VAL A 1 94 ? 4.558 21.064 13.205 1.00 43.00 94 VAL A N 1
ATOM 775 C CA . VAL A 1 94 ? 5.402 21.556 14.276 1.00 43.00 94 VAL A CA 1
ATOM 776 C C . VAL A 1 94 ? 5.249 23.075 14.199 1.00 43.00 94 VAL A C 1
ATOM 778 O O . VAL A 1 94 ? 5.977 23.755 13.489 1.00 43.00 94 VAL A O 1
ATOM 781 N N . ALA A 1 95 ? 4.218 23.608 14.854 1.00 49.41 95 ALA A N 1
ATOM 782 C CA . ALA A 1 95 ? 4.298 24.939 15.408 1.00 49.41 95 ALA A CA 1
ATOM 783 C C . ALA A 1 95 ? 5.302 24.797 16.549 1.00 49.41 95 ALA A C 1
ATOM 785 O O . ALA A 1 95 ? 4.936 24.554 17.697 1.00 49.41 95 ALA A O 1
ATOM 786 N N . GLU A 1 96 ? 6.587 24.824 16.203 1.00 45.59 96 GLU A N 1
ATOM 787 C CA . GLU A 1 96 ? 7.589 25.158 17.196 1.00 45.59 96 GLU A CA 1
ATOM 788 C C . GLU A 1 96 ? 7.177 26.531 17.736 1.00 45.59 96 GLU A C 1
ATOM 790 O O . GLU A 1 96 ? 6.954 27.449 16.937 1.00 45.59 96 GLU A O 1
ATOM 795 N N . PRO A 1 97 ? 6.995 26.695 19.056 1.00 41.22 97 PRO A N 1
ATOM 796 C CA . PRO A 1 97 ? 6.877 28.025 19.606 1.00 41.22 97 PRO A CA 1
ATOM 797 C C . PRO A 1 97 ? 8.199 28.710 19.280 1.00 41.22 97 PRO A C 1
ATOM 799 O O . PRO A 1 97 ? 9.239 28.356 19.837 1.00 41.22 97 PRO A O 1
ATOM 802 N N . GLN A 1 98 ? 8.168 29.657 18.339 1.00 47.78 98 GLN A N 1
ATOM 803 C CA . GLN A 1 98 ? 9.236 30.631 18.206 1.00 47.78 98 GLN A CA 1
ATOM 804 C C . GLN A 1 98 ? 9.384 31.237 19.597 1.00 47.78 98 GLN A C 1
ATOM 806 O O . GLN A 1 98 ? 8.511 31.973 20.059 1.00 47.78 98 GLN A O 1
ATOM 811 N N . LYS A 1 99 ? 10.447 30.848 20.309 1.00 43.66 99 LYS A N 1
ATOM 812 C CA . LYS A 1 99 ? 10.903 31.607 21.461 1.00 43.66 99 LYS A CA 1
ATOM 813 C C . LYS A 1 99 ? 11.066 33.025 20.942 1.00 43.66 99 LYS A C 1
ATOM 815 O O . LYS A 1 99 ? 11.888 33.269 20.063 1.00 43.66 99 LYS A O 1
ATOM 820 N N . ALA A 1 100 ? 10.215 33.917 21.431 1.00 45.91 100 ALA A N 1
ATOM 821 C CA . ALA A 1 100 ? 10.395 35.338 21.266 1.00 45.91 100 ALA A CA 1
ATOM 822 C C . ALA A 1 100 ? 11.718 35.686 21.956 1.00 45.91 100 ALA A C 1
ATOM 824 O O . ALA A 1 100 ? 11.773 35.821 23.175 1.00 45.91 100 ALA A O 1
ATOM 825 N N . GLU A 1 101 ? 12.801 35.740 21.183 1.00 43.41 101 GLU A N 1
ATOM 826 C CA . GLU A 1 101 ? 13.983 36.488 21.582 1.00 43.41 101 GLU A CA 1
ATOM 827 C C . GLU A 1 101 ? 13.617 37.965 21.460 1.00 43.41 101 GLU A C 1
ATOM 829 O O . GLU A 1 101 ? 13.615 38.566 20.385 1.00 43.41 101 GLU A O 1
ATOM 834 N N . GLU A 1 102 ? 13.209 38.512 22.599 1.00 46.56 102 GLU A N 1
ATOM 835 C CA . GLU A 1 102 ? 13.207 39.935 22.882 1.00 46.56 102 GLU A CA 1
ATOM 836 C C . GLU A 1 102 ? 14.626 40.468 22.651 1.00 46.56 102 GLU A C 1
ATOM 838 O O . GLU A 1 102 ? 15.533 40.206 23.435 1.00 46.56 102 GLU A O 1
ATOM 843 N N . ASN A 1 103 ? 14.827 41.193 21.552 1.00 42.00 103 ASN A N 1
ATOM 844 C CA . ASN A 1 103 ? 16.019 42.004 21.355 1.00 42.00 103 ASN A CA 1
ATOM 845 C C . ASN A 1 103 ? 15.590 43.465 21.258 1.00 42.00 103 ASN A C 1
ATOM 847 O O . ASN A 1 103 ? 15.081 43.937 20.239 1.00 42.00 103 ASN A O 1
ATOM 851 N N . THR A 1 104 ? 15.779 44.144 22.385 1.00 37.25 104 THR A N 1
ATOM 852 C CA . THR A 1 104 ? 15.738 45.588 22.583 1.00 37.25 104 THR A CA 1
ATOM 853 C C . THR A 1 104 ? 16.475 46.311 21.461 1.00 37.25 104 THR A C 1
ATOM 855 O O . THR A 1 104 ? 17.627 46.013 21.148 1.00 37.25 104 THR A O 1
ATOM 858 N N . ALA A 1 105 ? 15.794 47.279 20.855 1.00 42.19 105 ALA A N 1
ATOM 859 C CA . ALA A 1 105 ? 16.373 48.174 19.873 1.00 42.19 105 ALA A CA 1
ATOM 860 C C . ALA A 1 105 ? 17.355 49.147 20.544 1.00 42.19 105 ALA A C 1
ATOM 862 O O . ALA A 1 105 ? 16.934 49.992 21.330 1.00 42.19 105 ALA A O 1
ATOM 863 N N . GLU A 1 106 ? 18.627 49.101 20.150 1.00 34.66 106 GLU A N 1
ATOM 864 C CA . GLU A 1 106 ? 19.518 50.260 20.207 1.00 34.66 106 GLU A CA 1
ATOM 865 C C . GLU A 1 106 ? 20.179 50.473 18.841 1.00 34.66 106 GLU A C 1
ATOM 867 O O . GLU A 1 106 ? 20.659 49.559 18.173 1.00 34.66 106 GLU A O 1
ATOM 872 N N . ASN A 1 107 ? 20.091 51.718 18.393 1.00 43.34 107 ASN A N 1
ATOM 873 C CA . ASN A 1 107 ? 20.362 52.209 17.053 1.00 43.34 107 ASN A CA 1
ATOM 874 C C . ASN A 1 107 ? 21.808 52.719 16.974 1.00 43.34 107 ASN A C 1
ATOM 876 O O . ASN A 1 107 ? 22.184 53.544 17.802 1.00 43.34 107 ASN A O 1
ATOM 880 N N . SER A 1 108 ? 22.594 52.312 15.970 1.00 34.34 108 SER A N 1
ATOM 881 C CA . SER A 1 108 ? 23.718 53.127 15.479 1.00 34.34 108 SER A CA 1
ATOM 882 C C . SER A 1 108 ? 24.260 52.636 14.128 1.00 34.34 108 SER A C 1
ATOM 884 O O . SER A 1 108 ? 24.823 51.551 14.030 1.00 34.34 108 SER A O 1
ATOM 886 N N . GLY A 1 109 ? 24.151 53.490 13.104 1.00 33.59 109 GLY A N 1
ATOM 887 C CA . GLY A 1 109 ? 25.241 53.699 12.142 1.00 33.59 109 GLY A CA 1
ATOM 888 C C . GLY A 1 109 ? 25.272 52.872 10.848 1.00 33.59 109 GLY A C 1
ATOM 889 O O . GLY A 1 1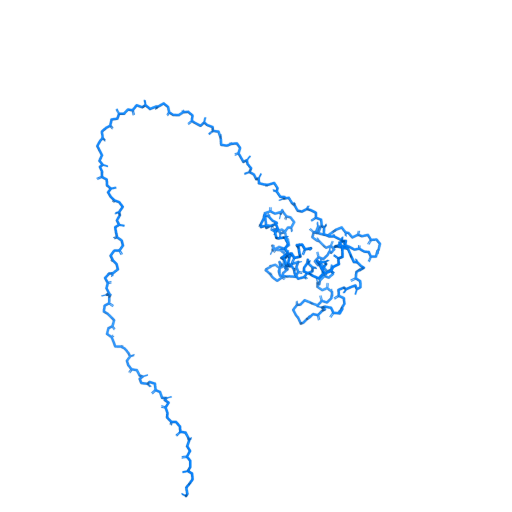09 ? 25.873 51.811 10.788 1.00 33.59 109 GLY A O 1
ATOM 890 N N . GLN A 1 110 ? 24.746 53.473 9.774 1.00 46.25 110 GLN A N 1
ATOM 891 C CA . GLN A 1 110 ? 25.288 53.469 8.399 1.00 46.25 110 GLN A CA 1
ATOM 892 C C . GLN A 1 110 ? 25.786 52.142 7.780 1.00 46.25 110 GLN A C 1
ATOM 894 O O . GLN A 1 110 ? 26.936 51.748 7.945 1.00 46.25 110 GLN A O 1
ATOM 899 N N . ASN A 1 111 ? 25.005 51.593 6.843 1.00 36.56 111 ASN A N 1
ATOM 900 C CA . ASN A 1 111 ? 25.402 51.531 5.426 1.00 36.56 111 ASN A CA 1
ATOM 901 C C . ASN A 1 111 ? 24.303 50.882 4.577 1.00 36.56 111 ASN A C 1
ATOM 903 O O . ASN A 1 111 ? 23.989 49.704 4.725 1.00 36.56 111 ASN A O 1
ATOM 907 N N . GLY A 1 112 ? 23.758 51.645 3.629 1.00 49.56 112 GLY A N 1
ATOM 908 C CA . GLY A 1 112 ? 22.931 51.092 2.566 1.00 49.56 112 GLY A CA 1
ATOM 909 C C . GLY A 1 112 ? 23.786 50.242 1.630 1.00 49.56 112 GLY A C 1
ATOM 910 O O . GLY A 1 112 ? 24.682 50.760 0.965 1.00 49.56 112 GLY A O 1
ATOM 911 N N . LYS A 1 113 ? 23.491 48.945 1.535 1.00 45.56 113 LYS A N 1
ATOM 912 C CA . LYS A 1 113 ? 23.930 48.119 0.409 1.00 45.56 113 LYS A CA 1
ATOM 913 C C . LYS A 1 113 ? 22.712 47.468 -0.230 1.00 45.56 113 LYS A C 1
ATOM 915 O O . LYS A 1 113 ? 22.041 46.632 0.363 1.00 45.56 113 LYS A O 1
ATOM 920 N N . LYS A 1 114 ? 22.434 47.951 -1.442 1.00 52.22 114 LYS A N 1
ATOM 921 C CA . LYS A 1 114 ? 21.478 47.417 -2.409 1.00 52.22 114 LYS A CA 1
ATOM 922 C C . LYS A 1 114 ? 21.789 45.944 -2.688 1.00 52.22 114 LYS A C 1
ATOM 924 O O . LYS A 1 114 ? 22.957 45.570 -2.782 1.00 52.22 114 LYS A O 1
ATOM 929 N N . TYR A 1 115 ? 20.739 45.148 -2.861 1.00 44.44 115 TYR A N 1
ATOM 930 C CA . TYR A 1 115 ? 20.812 43.814 -3.452 1.00 44.44 115 TYR A CA 1
ATOM 931 C C . TYR A 1 115 ? 21.536 43.882 -4.810 1.00 44.44 115 TYR A C 1
ATOM 933 O O . TYR A 1 115 ? 21.273 44.825 -5.564 1.00 44.44 115 TYR A O 1
ATOM 941 N N . PRO A 1 116 ? 22.448 42.947 -5.135 1.00 46.56 116 PRO A N 1
ATOM 942 C CA . PRO A 1 116 ? 23.036 42.902 -6.463 1.00 46.56 116 PRO A CA 1
ATOM 943 C C . PRO A 1 116 ? 21.965 42.493 -7.479 1.00 46.56 116 PRO A C 1
ATOM 945 O O . PRO A 1 116 ? 21.277 41.486 -7.315 1.00 46.56 116 PRO A O 1
ATOM 948 N N . ASP A 1 117 ? 21.833 43.324 -8.506 1.00 44.38 117 ASP A N 1
ATOM 949 C CA . ASP A 1 117 ? 21.080 43.048 -9.720 1.00 44.38 117 ASP A CA 1
ATOM 950 C C . ASP A 1 117 ? 21.807 41.942 -10.502 1.00 44.38 117 ASP A C 1
ATOM 952 O O . ASP A 1 117 ? 23.025 42.007 -10.698 1.00 44.38 117 ASP A O 1
ATOM 956 N N . ASN A 1 118 ? 21.089 40.892 -10.900 1.00 49.56 118 ASN A N 1
ATOM 957 C CA . ASN A 1 118 ? 21.662 39.807 -11.694 1.00 49.56 118 ASN A CA 1
ATOM 958 C C . ASN A 1 118 ? 21.676 40.221 -13.170 1.00 49.56 118 ASN A C 1
ATOM 960 O O . ASN A 1 118 ? 20.836 39.797 -13.964 1.00 49.56 118 ASN A O 1
ATOM 964 N N . ASP A 1 119 ? 22.686 41.008 -13.538 1.00 45.97 119 ASP A N 1
ATOM 965 C CA . ASP A 1 119 ? 23.083 41.250 -14.923 1.00 45.97 119 ASP A CA 1
ATOM 966 C C . ASP A 1 119 ? 23.634 39.954 -15.551 1.00 45.97 119 ASP A C 1
ATOM 968 O O . ASP A 1 119 ? 24.835 39.664 -15.514 1.00 45.97 119 ASP A O 1
ATOM 972 N N . VAL A 1 120 ? 22.767 39.154 -16.178 1.00 48.41 120 VAL A N 1
ATOM 973 C CA . VAL A 1 120 ? 23.212 38.102 -17.105 1.00 48.41 120 VAL A CA 1
ATOM 974 C C . VAL A 1 120 ? 23.699 38.771 -18.392 1.00 48.41 120 VAL A C 1
ATOM 976 O O . VAL A 1 120 ? 22.922 39.079 -19.295 1.00 48.41 120 VAL A O 1
ATOM 979 N N . LYS A 1 121 ? 25.017 38.981 -18.498 1.00 50.19 121 LYS A N 1
ATOM 980 C CA . LYS A 1 121 ? 25.688 39.256 -19.778 1.00 50.19 121 LYS A CA 1
ATOM 981 C C . LYS A 1 121 ? 25.986 37.951 -20.531 1.00 50.19 121 LYS A C 1
ATOM 983 O O . LYS A 1 121 ? 26.426 36.979 -19.916 1.00 50.19 121 LYS A O 1
ATOM 988 N N . PRO A 1 122 ? 25.807 37.923 -21.866 1.00 45.22 122 PRO A N 1
ATOM 989 C CA . PRO A 1 122 ? 25.954 36.718 -22.671 1.00 45.22 122 PRO A CA 1
ATOM 990 C C . PRO A 1 122 ? 27.436 36.397 -22.908 1.00 45.22 122 PRO A C 1
ATOM 992 O O . PRO A 1 122 ? 28.170 37.162 -23.539 1.00 45.22 122 PRO A O 1
ATOM 995 N N . GLY A 1 123 ? 27.874 35.243 -22.408 1.00 37.31 123 GLY A N 1
ATOM 996 C CA . GLY A 1 123 ? 29.165 34.649 -22.742 1.00 37.31 123 GLY A CA 1
ATOM 997 C C . GLY A 1 123 ? 29.157 34.097 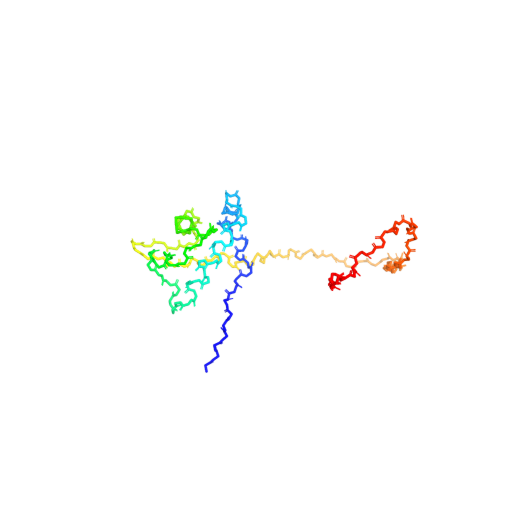-24.167 1.00 37.31 123 GLY A C 1
ATOM 998 O O . GLY A 1 123 ? 28.264 33.348 -24.554 1.00 37.31 123 GLY A O 1
ATOM 999 N N . LYS A 1 124 ? 30.149 34.509 -24.958 1.00 44.09 124 LYS A N 1
ATOM 1000 C CA . LYS A 1 124 ? 30.418 34.030 -26.315 1.00 44.09 124 LYS A CA 1
ATOM 1001 C C . LYS A 1 124 ? 31.029 32.629 -26.253 1.00 44.09 124 LYS A C 1
ATOM 1003 O O . LYS A 1 124 ? 32.163 32.487 -25.803 1.00 44.09 124 LYS A O 1
ATOM 1008 N N . ASN A 1 125 ? 30.338 31.640 -26.812 1.00 43.19 125 ASN A N 1
ATOM 1009 C CA . ASN A 1 125 ? 30.898 30.318 -27.082 1.00 43.19 125 ASN A CA 1
ATOM 1010 C C . ASN A 1 125 ? 30.934 30.174 -28.604 1.00 43.19 125 ASN A C 1
ATOM 1012 O O . ASN A 1 125 ? 29.911 29.932 -29.244 1.00 43.19 125 ASN A O 1
ATOM 1016 N N . ALA A 1 126 ? 32.104 30.398 -29.194 1.00 39.66 126 ALA A N 1
ATOM 1017 C CA . ALA A 1 126 ? 32.328 30.127 -30.601 1.00 39.66 126 ALA A CA 1
ATOM 1018 C C . ALA A 1 126 ? 32.380 28.610 -30.835 1.00 39.66 126 ALA A C 1
ATOM 1020 O O . ALA A 1 126 ? 33.163 27.911 -30.202 1.00 39.66 126 ALA A O 1
ATOM 1021 N N . GLY A 1 127 ? 31.577 28.151 -31.797 1.00 39.25 127 GLY A N 1
ATOM 1022 C CA . GLY A 1 127 ? 31.910 27.028 -32.669 1.00 39.25 127 GLY A CA 1
ATOM 1023 C C . GLY A 1 127 ? 31.615 25.624 -32.150 1.00 39.25 127 GLY A C 1
ATOM 1024 O O . GLY A 1 127 ? 32.505 24.970 -31.639 1.00 39.25 127 GLY A O 1
ATOM 1025 N N . PHE A 1 128 ? 30.424 25.108 -32.457 1.00 35.78 128 PHE A N 1
ATOM 1026 C CA . PHE A 1 128 ? 30.294 23.803 -33.119 1.00 35.78 128 PHE A CA 1
ATOM 1027 C C . PHE A 1 128 ? 29.004 23.799 -33.948 1.00 35.78 128 PHE A C 1
ATOM 1029 O O . PHE A 1 128 ? 27.909 23.521 -33.469 1.00 35.78 128 PHE A O 1
ATOM 1036 N N . SER A 1 129 ? 29.144 24.173 -35.220 1.00 44.69 129 SER A N 1
ATOM 1037 C CA . SER A 1 129 ? 28.117 23.991 -36.244 1.00 44.69 129 SER A CA 1
ATOM 1038 C C . SER A 1 129 ? 28.275 22.599 -36.845 1.00 44.69 129 SER A C 1
ATOM 1040 O O . SER A 1 129 ? 29.249 22.354 -37.550 1.00 44.69 129 SER A O 1
ATOM 1042 N N . THR A 1 130 ? 27.284 21.728 -36.661 1.00 38.97 130 THR A N 1
ATOM 1043 C CA . THR A 1 130 ? 26.953 20.690 -37.650 1.00 38.97 130 THR A CA 1
ATOM 1044 C C . THR A 1 130 ? 25.437 20.630 -37.838 1.00 38.97 130 THR A C 1
ATOM 1046 O O . THR A 1 130 ? 24.703 19.928 -37.160 1.00 38.97 130 THR A O 1
ATOM 1049 N N . LYS A 1 131 ? 24.988 21.488 -38.757 1.00 38.59 131 LYS A N 1
ATOM 1050 C CA . LYS A 1 131 ? 23.884 21.324 -39.712 1.00 38.59 131 LYS A CA 1
ATOM 1051 C C . LYS A 1 131 ? 22.924 20.147 -39.445 1.00 38.59 131 LYS A C 1
ATOM 1053 O O . LYS A 1 131 ? 23.243 18.989 -39.712 1.00 38.59 131 LYS A O 1
ATOM 1058 N N . ASN A 1 132 ? 21.701 20.497 -39.045 1.00 39.19 132 ASN A N 1
ATOM 1059 C CA . ASN A 1 132 ? 20.520 19.641 -39.111 1.00 39.19 132 ASN A CA 1
ATOM 1060 C C . ASN A 1 132 ? 20.407 18.966 -40.487 1.00 39.19 132 ASN A C 1
ATOM 1062 O O . ASN A 1 132 ? 20.342 19.634 -41.521 1.00 39.19 132 ASN A O 1
ATOM 1066 N N . ARG A 1 133 ? 20.342 17.633 -40.484 1.00 42.72 133 ARG A N 1
ATOM 1067 C CA . ARG A 1 133 ? 19.974 16.807 -41.632 1.00 42.72 133 ARG A CA 1
ATOM 1068 C C . ARG A 1 133 ? 18.482 16.512 -41.537 1.00 42.72 133 ARG A C 1
ATOM 1070 O O . ARG A 1 133 ? 18.0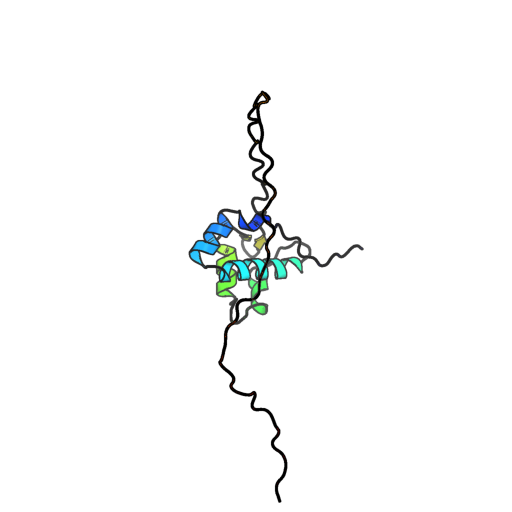91 15.590 -40.835 1.00 42.72 133 ARG A O 1
ATOM 1077 N N . GLN A 1 134 ? 17.666 17.272 -42.257 1.00 43.62 134 GLN A N 1
ATOM 1078 C CA . GLN A 1 134 ? 16.344 16.819 -42.685 1.00 43.62 134 GLN A CA 1
ATOM 1079 C C . GLN A 1 134 ? 16.061 17.364 -44.083 1.00 43.62 134 GLN A C 1
ATOM 1081 O O . GLN A 1 134 ? 15.945 18.569 -44.274 1.00 43.62 134 GLN A O 1
ATOM 1086 N N . THR A 1 135 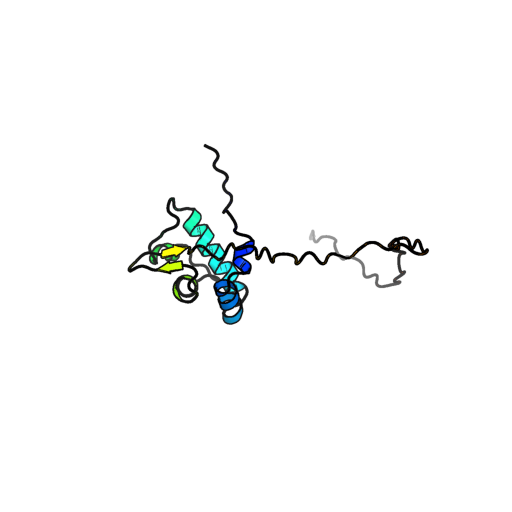? 15.964 16.466 -45.061 1.00 39.38 135 THR A N 1
ATOM 1087 C CA . THR A 1 135 ? 15.119 16.633 -46.250 1.00 39.38 135 THR A CA 1
ATOM 1088 C C . THR A 1 135 ? 14.876 15.256 -46.866 1.00 39.38 135 THR A C 1
ATOM 1090 O O . THR A 1 135 ? 15.780 14.607 -47.376 1.00 39.38 135 THR A O 1
ATOM 1093 N N . MET A 1 136 ? 13.640 14.818 -46.643 1.00 39.41 136 MET A N 1
ATOM 1094 C CA . MET A 1 136 ? 12.774 13.899 -47.381 1.00 39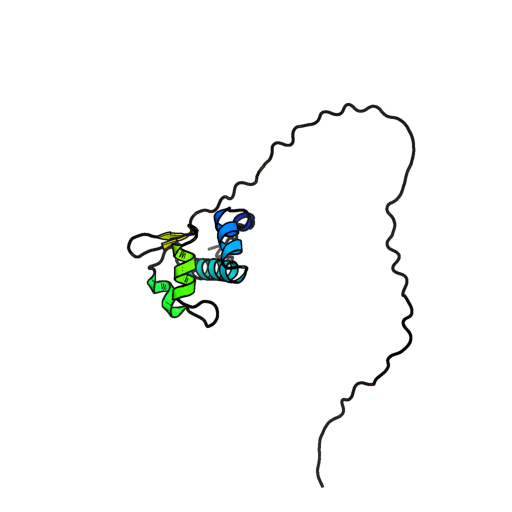.41 136 MET A CA 1
ATOM 1095 C C . MET A 1 136 ? 13.370 12.939 -48.421 1.00 39.41 136 MET A C 1
ATOM 1097 O O . MET A 1 136 ? 13.832 13.331 -49.486 1.00 39.41 136 MET A O 1
ATOM 1101 N N . ASP A 1 137 ? 13.163 11.658 -48.124 1.00 45.81 137 ASP A N 1
ATOM 1102 C CA . ASP A 1 137 ? 12.836 10.604 -49.080 1.00 45.81 137 ASP A CA 1
ATOM 1103 C C . ASP A 1 137 ? 11.549 10.970 -49.848 1.00 45.81 137 ASP A C 1
ATOM 1105 O O . ASP A 1 137 ? 10.536 11.289 -49.211 1.00 45.81 137 ASP A O 1
ATOM 1109 N N . LYS A 1 138 ? 11.612 10.962 -51.189 1.00 48.09 138 LYS A N 1
ATOM 1110 C CA . LYS A 1 138 ? 10.551 10.460 -52.081 1.00 48.09 138 LYS A CA 1
ATOM 1111 C C . LYS A 1 138 ? 10.952 10.514 -53.563 1.00 48.09 138 LYS A C 1
ATOM 1113 O O . LYS A 1 138 ? 11.192 11.585 -54.111 1.00 48.09 138 LYS A O 1
ATOM 1118 N N . ASN A 1 139 ? 10.833 9.333 -54.173 1.00 43.03 139 ASN A N 1
ATOM 1119 C CA . ASN A 1 139 ? 10.490 9.016 -55.568 1.00 43.03 139 ASN A CA 1
ATOM 1120 C C . ASN A 1 139 ? 11.612 8.558 -56.516 1.00 43.03 139 ASN A C 1
ATOM 1122 O O . ASN A 1 139 ? 12.343 9.345 -57.108 1.00 43.03 139 ASN A O 1
ATOM 1126 N N . ARG A 1 140 ? 11.628 7.221 -56.654 1.00 43.28 140 ARG A N 1
ATOM 1127 C CA . ARG A 1 140 ? 11.807 6.429 -57.882 1.00 43.28 140 ARG A CA 1
ATOM 1128 C C . ARG A 1 140 ? 11.386 7.163 -59.162 1.00 43.28 140 ARG A C 1
ATOM 1130 O O . ARG A 1 140 ? 10.249 7.623 -59.228 1.00 43.28 140 ARG A O 1
ATOM 1137 N N . ASP A 1 141 ? 12.253 7.088 -60.165 1.00 43.31 141 ASP A N 1
ATOM 1138 C CA . ASP A 1 141 ? 11.986 6.427 -61.453 1.00 43.31 141 ASP A CA 1
ATOM 1139 C C . ASP A 1 141 ? 13.273 5.721 -61.913 1.00 43.31 141 ASP A C 1
ATOM 1141 O O . ASP A 1 141 ? 14.365 6.305 -61.703 1.00 43.31 141 ASP A O 1
#